Protein AF-A0A1I0PRK1-F1 (afdb_monomer_lite)

pLDDT: mean 85.14, std 12.63, range [41.91, 97.75]

Secondary structure (DSSP, 8-state):
-HHHHHHHHHHHHHHHHHHHHHHTTEEEEEEEETTEEEEEEEESSEEEEEEEETTEEEEEEEETTT--EEEEEESTTTTS-SS--TTPEEEEEEEETTEEEEEEEEEEETTEEEEEEEEEEGGGTEEEEEEEEEGGGHHHHHHHHHT-EEE--GGGS--

Organism: NCBI:txid81582

Structure (mmCIF, N/CA/C/O backbone):
data_AF-A0A1I0PRK1-F1
#
_entry.id   AF-A0A1I0PRK1-F1
#
loop_
_atom_site.group_PDB
_atom_site.id
_atom_site.type_symbol
_atom_site.label_atom_id
_atom_site.label_alt_id
_atom_site.label_comp_id
_atom_site.label_asym_id
_atom_site.label_entity_id
_atom_site.label_seq_id
_atom_site.pdbx_PDB_ins_code
_atom_site.Cartn_x
_atom_site.Cartn_y
_atom_site.Cartn_z
_atom_site.occupancy
_atom_site.B_iso_or_equiv
_atom_site.auth_seq_id
_atom_site.auth_comp_id
_atom_site.auth_asym_id
_atom_site.auth_atom_id
_atom_site.pdbx_PDB_model_num
ATOM 1 N N . MET A 1 1 ? -45.817 1.681 -2.827 1.00 58.62 1 MET A N 1
ATOM 2 C CA . MET A 1 1 ? -44.780 1.176 -3.751 1.00 58.62 1 MET A CA 1
ATOM 3 C C . MET A 1 1 ? -43.812 2.288 -4.160 1.00 58.62 1 MET A C 1
ATOM 5 O O . MET A 1 1 ? -42.625 2.162 -3.910 1.00 58.62 1 MET A O 1
ATOM 9 N N . GLU A 1 2 ? -44.310 3.424 -4.653 1.00 61.31 2 GLU A N 1
ATOM 10 C CA . GLU A 1 2 ? -43.501 4.592 -5.063 1.00 61.31 2 GLU A CA 1
ATOM 11 C C . GLU A 1 2 ? -42.658 5.222 -3.929 1.00 61.31 2 GLU A C 1
ATOM 13 O O . GLU A 1 2 ? -41.477 5.506 -4.101 1.00 61.31 2 GLU A O 1
ATOM 18 N N . LYS A 1 3 ? -43.213 5.335 -2.710 1.00 60.78 3 LYS A N 1
ATOM 19 C CA . LYS A 1 3 ? -42.473 5.827 -1.527 1.00 60.78 3 LYS A CA 1
ATOM 20 C C . LYS A 1 3 ? -41.293 4.936 -1.109 1.00 60.78 3 LYS A C 1
ATOM 22 O O . LYS A 1 3 ? -40.323 5.443 -0.558 1.00 60.78 3 LYS A O 1
ATOM 27 N N . GLU A 1 4 ? -41.376 3.629 -1.352 1.00 66.06 4 GLU A N 1
ATOM 28 C CA . GLU A 1 4 ? -40.286 2.680 -1.069 1.00 66.06 4 GLU A CA 1
ATOM 29 C C . GLU A 1 4 ? -39.187 2.765 -2.134 1.00 66.06 4 GLU A C 1
ATOM 31 O O . GLU A 1 4 ? -38.002 2.736 -1.808 1.00 66.06 4 GLU A O 1
ATOM 36 N N . LEU A 1 5 ? -39.568 2.965 -3.400 1.00 71.88 5 LEU A N 1
ATOM 37 C CA . LEU A 1 5 ? -38.626 3.192 -4.494 1.00 71.88 5 LEU A CA 1
ATOM 38 C C . LEU A 1 5 ? -37.803 4.471 -4.265 1.00 71.88 5 LEU A C 1
ATOM 40 O O . LEU A 1 5 ? -36.579 4.436 -4.365 1.00 71.88 5 LEU A O 1
ATOM 44 N N . ASN A 1 6 ? -38.449 5.561 -3.839 1.00 76.00 6 ASN A N 1
ATOM 45 C CA . ASN A 1 6 ? -37.773 6.830 -3.545 1.00 76.00 6 ASN A CA 1
ATOM 46 C C . ASN A 1 6 ? -36.781 6.725 -2.376 1.00 76.00 6 ASN A C 1
ATOM 48 O O . ASN A 1 6 ? -35.712 7.329 -2.424 1.00 76.00 6 ASN A O 1
ATOM 52 N N . LYS A 1 7 ? -37.084 5.917 -1.350 1.00 75.94 7 LYS A N 1
ATOM 53 C CA . LYS A 1 7 ? -36.149 5.652 -0.243 1.00 75.94 7 LYS A CA 1
ATOM 54 C C . LYS A 1 7 ? -34.924 4.860 -0.698 1.00 75.94 7 LYS A C 1
ATOM 56 O O . LYS A 1 7 ? -33.812 5.191 -0.301 1.00 75.94 7 LYS A O 1
ATOM 61 N N . ARG A 1 8 ? -35.112 3.840 -1.543 1.00 82.50 8 ARG A N 1
ATOM 62 C CA . ARG A 1 8 ? -34.010 3.026 -2.088 1.00 82.50 8 ARG A CA 1
ATOM 63 C C . ARG A 1 8 ? -33.099 3.839 -3.005 1.00 82.50 8 ARG A C 1
ATOM 65 O O . ARG A 1 8 ? -31.885 3.737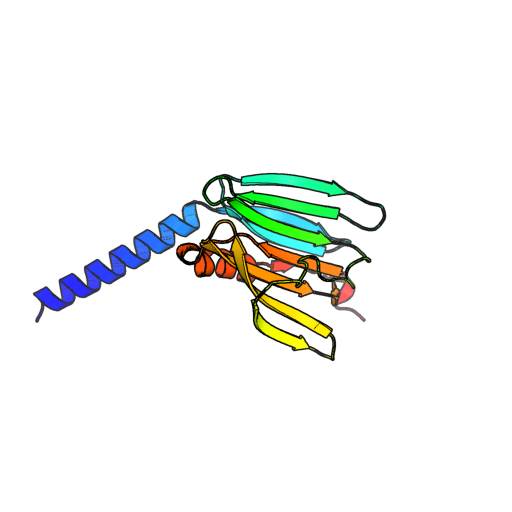 -2.887 1.00 82.50 8 ARG A O 1
ATOM 72 N N . VAL A 1 9 ? -33.671 4.684 -3.864 1.00 83.44 9 VAL A N 1
ATOM 73 C CA . VAL A 1 9 ? -32.902 5.595 -4.728 1.00 83.44 9 VAL A CA 1
ATOM 74 C C . VAL A 1 9 ? -32.124 6.612 -3.892 1.00 83.44 9 VAL A C 1
ATOM 76 O O . VAL A 1 9 ? -30.935 6.802 -4.127 1.00 83.44 9 VAL A O 1
ATOM 79 N N . LEU A 1 10 ? -32.748 7.207 -2.870 1.00 83.62 10 LEU A N 1
ATOM 80 C CA . LEU A 1 10 ? -32.064 8.132 -1.964 1.00 83.62 10 LEU A CA 1
ATOM 81 C C . LEU A 1 10 ? -30.909 7.451 -1.215 1.00 83.62 10 LEU A C 1
ATOM 83 O O . LEU A 1 10 ? -29.832 8.028 -1.104 1.00 83.62 10 LEU A O 1
ATOM 87 N N . PHE A 1 11 ? -31.101 6.212 -0.756 1.00 83.75 11 PHE A N 1
ATOM 88 C CA . PHE A 1 11 ? -30.048 5.424 -0.114 1.00 83.75 11 PHE A CA 1
ATOM 89 C C . PHE A 1 11 ? -28.869 5.154 -1.061 1.00 83.75 11 PHE A C 1
ATOM 91 O O . PHE A 1 11 ? -27.719 5.343 -0.676 1.00 83.75 11 PHE A O 1
ATOM 98 N N . ILE A 1 12 ? -29.141 4.801 -2.322 1.00 84.56 12 ILE A N 1
ATOM 99 C CA . ILE A 1 12 ? -28.101 4.622 -3.347 1.00 84.56 12 ILE A CA 1
ATOM 100 C C . ILE A 1 12 ? -27.357 5.937 -3.611 1.00 84.56 12 ILE A C 1
ATOM 102 O O . ILE A 1 12 ? -26.132 5.937 -3.672 1.00 84.56 12 ILE A O 1
ATOM 106 N N . ILE A 1 13 ? -28.062 7.068 -3.709 1.00 83.00 13 ILE A N 1
ATOM 107 C CA . ILE A 1 13 ? -27.431 8.384 -3.889 1.00 83.00 13 ILE A CA 1
ATOM 108 C C . ILE A 1 13 ? -26.530 8.721 -2.695 1.00 83.00 13 ILE A C 1
ATOM 110 O O . ILE A 1 13 ? -25.408 9.174 -2.897 1.00 83.00 13 ILE A O 1
ATOM 114 N N . ILE A 1 14 ? -26.971 8.457 -1.461 1.00 79.38 14 ILE A N 1
ATOM 115 C CA . ILE A 1 14 ? -26.158 8.675 -0.256 1.00 79.38 14 ILE A CA 1
ATOM 116 C C . ILE A 1 14 ? -24.884 7.821 -0.293 1.00 79.38 14 ILE A C 1
ATOM 118 O O . ILE A 1 14 ? -23.809 8.342 0.008 1.00 79.38 14 ILE A O 1
ATOM 122 N N . LEU A 1 15 ? -24.982 6.551 -0.700 1.00 74.88 15 LEU A N 1
ATOM 123 C CA . LEU A 1 15 ? -23.820 5.673 -0.869 1.00 74.88 15 LEU A CA 1
ATOM 124 C C . LEU A 1 15 ? -22.859 6.195 -1.946 1.00 74.88 15 LEU A C 1
ATOM 126 O O . LEU A 1 15 ? -21.652 6.219 -1.719 1.00 74.88 15 LEU A O 1
ATOM 130 N N . ILE A 1 16 ? -23.382 6.665 -3.083 1.00 73.81 16 ILE A N 1
ATOM 131 C CA . ILE A 1 16 ? -22.577 7.248 -4.168 1.00 73.81 16 ILE A CA 1
ATOM 132 C C . ILE A 1 16 ? -21.863 8.517 -3.691 1.00 73.81 16 ILE A C 1
ATOM 134 O O . ILE A 1 16 ? -20.671 8.672 -3.939 1.00 73.81 16 ILE A O 1
ATOM 138 N N . VAL A 1 17 ? -22.553 9.407 -2.972 1.00 65.38 17 VAL A N 1
ATOM 139 C CA . VAL A 1 17 ? -21.956 10.644 -2.446 1.00 65.38 17 VAL A CA 1
ATOM 140 C C . VAL A 1 17 ? -20.852 10.333 -1.435 1.00 65.38 17 VAL A C 1
ATOM 142 O O . VAL A 1 17 ? -19.776 10.918 -1.538 1.00 65.38 17 VAL A O 1
ATOM 145 N N . HIS A 1 18 ? -21.064 9.382 -0.519 1.00 63.09 18 HIS A N 1
ATOM 146 C CA . HIS A 1 18 ? -20.020 8.950 0.419 1.00 63.09 18 HIS A CA 1
ATOM 147 C C . HIS A 1 18 ? -18.812 8.367 -0.322 1.00 63.09 18 HIS A C 1
ATOM 149 O O . HIS A 1 18 ? -17.676 8.726 -0.024 1.00 63.09 18 HIS A O 1
ATOM 155 N N . PHE A 1 19 ? -19.047 7.531 -1.334 1.00 61.91 19 PHE A N 1
ATOM 156 C CA . PHE A 1 19 ? -17.980 6.948 -2.145 1.00 61.91 19 PHE A CA 1
ATOM 157 C C . PHE A 1 19 ? -17.183 8.017 -2.915 1.00 61.91 19 PHE A C 1
ATOM 159 O O . PHE A 1 19 ? -15.953 7.998 -2.912 1.00 61.91 19 PHE A O 1
ATOM 166 N N . CYS A 1 20 ? -17.860 9.007 -3.508 1.00 59.06 20 CYS A N 1
ATOM 167 C CA . CYS A 1 20 ? -17.211 10.142 -4.169 1.00 59.06 20 CYS A CA 1
ATOM 168 C C . CYS A 1 20 ? -16.424 11.028 -3.191 1.00 59.06 20 CYS A C 1
ATOM 170 O O . CYS A 1 20 ? -15.338 11.490 -3.532 1.00 59.06 20 CYS A O 1
ATOM 172 N N . GLN A 1 21 ? -16.930 11.254 -1.976 1.00 57.62 21 GLN A N 1
ATOM 173 C CA . GLN A 1 21 ? -16.213 12.019 -0.952 1.00 57.62 21 GLN A CA 1
ATOM 174 C C . GLN A 1 21 ? -14.946 11.304 -0.474 1.00 57.62 21 GLN A C 1
ATOM 176 O O . GLN A 1 21 ? -13.937 11.969 -0.252 1.00 57.62 21 GLN A O 1
ATOM 181 N N . MET A 1 22 ? -14.953 9.969 -0.392 1.00 56.66 22 MET A N 1
ATOM 182 C CA . MET A 1 22 ? -13.735 9.203 -0.104 1.00 56.66 22 MET A CA 1
ATOM 183 C C . MET A 1 22 ? -12.679 9.352 -1.209 1.00 56.66 22 MET A C 1
ATOM 185 O O . MET A 1 22 ? -11.491 9.439 -0.910 1.00 56.66 22 MET A O 1
ATOM 189 N N . GLN A 1 23 ? -13.091 9.447 -2.480 1.00 56.69 23 GLN A N 1
ATOM 190 C CA . GLN A 1 23 ? -12.169 9.732 -3.590 1.00 56.69 23 GLN A CA 1
ATOM 191 C C . GLN A 1 23 ?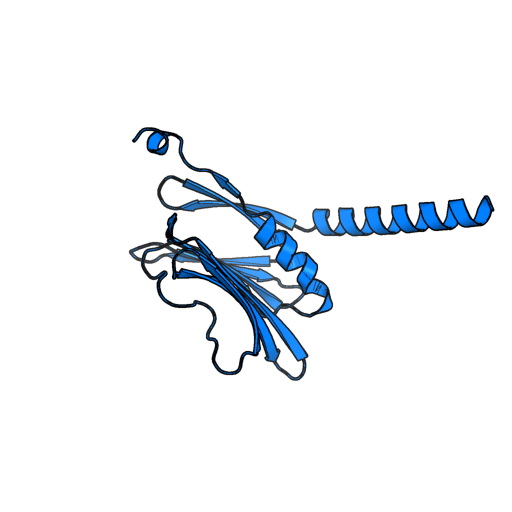 -11.650 11.178 -3.600 1.00 56.69 23 GLN A C 1
ATOM 193 O O . GLN A 1 23 ? -10.582 11.430 -4.145 1.00 56.69 23 GLN A O 1
ATOM 198 N N . ALA A 1 24 ? -12.356 12.131 -2.990 1.00 58.06 24 ALA A N 1
ATOM 199 C CA . ALA A 1 24 ? -11.923 13.529 -2.927 1.00 58.06 24 ALA A CA 1
ATOM 200 C C . ALA A 1 24 ? -10.780 13.782 -1.920 1.00 58.06 24 ALA A C 1
ATOM 202 O O . ALA A 1 24 ? -10.253 14.888 -1.883 1.00 58.06 24 ALA A O 1
ATOM 203 N N . GLN A 1 25 ? -10.395 12.784 -1.115 1.00 78.38 25 GLN A N 1
ATOM 204 C CA . GLN A 1 25 ? -9.386 12.906 -0.051 1.00 78.38 25 GLN A CA 1
ATOM 205 C C . GLN A 1 25 ? -8.089 12.140 -0.350 1.00 78.38 25 GLN A C 1
ATOM 207 O O . GLN A 1 25 ? -7.331 11.807 0.566 1.00 78.38 25 GLN A O 1
ATOM 212 N N . VAL A 1 26 ? -7.822 11.832 -1.622 1.00 89.00 26 VAL A N 1
ATOM 213 C CA . VAL A 1 26 ? -6.595 11.145 -2.044 1.00 89.00 26 VAL A CA 1
ATOM 214 C C . VAL A 1 26 ? -5.738 12.050 -2.920 1.00 89.00 26 VAL A C 1
ATOM 216 O O . VAL A 1 26 ? -6.227 12.792 -3.768 1.00 89.00 26 VAL A O 1
ATOM 219 N N . LYS A 1 27 ? -4.427 11.959 -2.730 1.00 90.94 27 LYS A N 1
ATOM 220 C CA . LYS A 1 27 ? -3.401 12.572 -3.561 1.00 90.94 27 LYS A CA 1
ATOM 221 C C . LYS A 1 27 ? -2.805 11.505 -4.469 1.00 90.94 27 LYS A C 1
ATOM 223 O O . LYS A 1 27 ? -2.408 10.443 -3.998 1.00 90.94 27 LYS A O 1
ATOM 228 N N . THR A 1 28 ? -2.709 11.802 -5.760 1.00 91.88 28 THR A N 1
ATOM 229 C CA . THR A 1 28 ? -1.998 10.959 -6.727 1.00 91.88 28 THR A CA 1
ATOM 230 C C . THR A 1 28 ? -0.556 11.429 -6.873 1.00 91.88 28 THR A C 1
ATOM 232 O O . THR A 1 28 ? -0.271 12.626 -6.902 1.00 91.88 28 THR A O 1
ATOM 235 N N . ASP A 1 29 ? 0.357 10.476 -6.982 1.00 92.06 29 ASP A N 1
ATOM 236 C CA . ASP A 1 29 ? 1.789 10.699 -7.097 1.00 92.06 29 ASP A CA 1
ATOM 237 C C . ASP A 1 29 ? 2.362 9.807 -8.198 1.00 92.06 29 ASP A C 1
ATOM 239 O O . ASP A 1 29 ? 1.807 8.759 -8.534 1.00 92.06 29 ASP A O 1
ATOM 243 N N . THR A 1 30 ? 3.457 10.254 -8.801 1.00 92.56 30 THR A N 1
ATOM 244 C CA . THR A 1 30 ? 4.153 9.533 -9.864 1.00 92.56 30 THR A CA 1
ATOM 245 C C . THR A 1 30 ? 5.611 9.387 -9.484 1.00 92.56 30 THR A C 1
ATOM 247 O O . THR A 1 30 ? 6.316 10.374 -9.286 1.00 92.56 30 THR A O 1
ATOM 250 N N . VAL A 1 31 ? 6.074 8.145 -9.409 1.00 90.56 31 VAL A N 1
ATOM 251 C CA . VAL A 1 31 ? 7.441 7.810 -9.023 1.00 90.56 31 VAL A CA 1
ATOM 252 C C . VAL A 1 31 ? 8.145 7.139 -10.187 1.00 90.56 31 VAL A C 1
ATOM 254 O O . VAL A 1 31 ? 7.579 6.279 -10.860 1.00 90.56 31 VAL A O 1
ATOM 257 N N . VAL A 1 32 ? 9.379 7.559 -10.441 1.00 88.44 32 VAL A N 1
ATOM 258 C CA . VAL A 1 32 ? 10.232 6.967 -11.472 1.00 88.44 32 VAL A CA 1
ATOM 259 C C . VAL A 1 32 ? 10.944 5.757 -10.876 1.00 88.44 32 VAL A C 1
ATOM 261 O O . VAL A 1 32 ? 11.566 5.865 -9.821 1.00 88.44 32 VAL A O 1
ATOM 264 N N . VAL A 1 33 ? 10.850 4.617 -11.556 1.00 86.75 33 VAL A N 1
ATOM 265 C CA . VAL A 1 33 ? 11.454 3.339 -11.160 1.00 86.75 33 VAL A CA 1
ATOM 266 C C . VAL A 1 33 ? 12.249 2.804 -12.346 1.00 86.75 33 VAL A C 1
ATOM 268 O O . VAL A 1 33 ? 11.698 2.356 -13.350 1.00 86.75 33 VAL A O 1
ATOM 271 N N . GLY A 1 34 ? 13.571 2.960 -12.296 1.00 84.19 34 GLY A N 1
ATOM 272 C CA . GLY A 1 34 ? 14.423 2.700 -13.456 1.00 84.19 34 GLY A CA 1
ATOM 273 C C . GLY A 1 34 ? 14.019 3.567 -14.657 1.00 84.19 34 GLY A C 1
ATOM 274 O O . GLY A 1 34 ? 14.199 4.784 -14.637 1.00 84.19 34 GLY A O 1
ATOM 275 N N . ARG A 1 35 ? 13.483 2.941 -15.712 1.00 82.38 35 ARG A N 1
ATOM 276 C CA . ARG A 1 35 ? 12.994 3.620 -16.933 1.00 82.38 35 ARG A CA 1
ATOM 277 C C . ARG A 1 35 ? 11.475 3.772 -16.991 1.00 82.38 35 ARG A C 1
ATOM 279 O O . ARG A 1 35 ? 10.974 4.459 -17.888 1.00 82.38 35 ARG A O 1
ATOM 286 N N . ASP A 1 36 ? 10.779 3.156 -16.046 1.00 86.12 36 ASP A N 1
ATOM 287 C CA . ASP A 1 36 ? 9.329 3.104 -15.967 1.00 86.12 36 ASP A CA 1
ATOM 288 C C . ASP A 1 36 ? 8.810 4.100 -14.929 1.00 86.12 36 ASP A C 1
ATOM 290 O O . ASP A 1 36 ? 9.564 4.774 -14.213 1.00 86.12 36 ASP A O 1
ATOM 294 N N . ARG A 1 37 ? 7.485 4.226 -14.864 1.00 90.00 37 ARG A N 1
ATOM 295 C CA . ARG A 1 37 ? 6.812 5.068 -13.875 1.00 90.00 37 ARG A CA 1
ATOM 296 C C . ARG A 1 37 ? 5.721 4.289 -13.166 1.00 90.00 37 ARG A C 1
ATOM 298 O O . ARG A 1 37 ? 4.960 3.561 -13.797 1.00 90.00 37 ARG A O 1
ATOM 305 N N . VAL A 1 38 ? 5.607 4.515 -11.867 1.00 90.88 38 VAL A N 1
ATOM 306 C CA . VAL A 1 38 ? 4.492 4.051 -11.045 1.00 90.88 38 VAL A CA 1
ATOM 307 C C . VAL A 1 38 ? 3.620 5.241 -10.712 1.00 90.88 38 VAL A C 1
ATOM 309 O O . VAL A 1 38 ? 4.106 6.226 -10.160 1.00 90.88 38 VAL A O 1
ATOM 312 N N . VAL A 1 39 ? 2.334 5.142 -11.030 1.00 92.69 39 VAL A N 1
ATOM 313 C CA . VAL A 1 39 ? 1.317 6.098 -10.595 1.00 92.69 39 VAL A CA 1
ATOM 314 C C . VAL A 1 39 ? 0.472 5.429 -9.529 1.00 92.69 39 VAL A C 1
ATOM 316 O O . VAL A 1 39 ? -0.070 4.348 -9.756 1.00 92.69 39 VAL A O 1
ATOM 319 N N . PHE A 1 40 ? 0.351 6.067 -8.375 1.00 91.69 40 PHE A N 1
ATOM 320 C CA . PHE A 1 40 ? -0.423 5.538 -7.260 1.00 91.69 40 PHE A CA 1
ATOM 321 C C . PHE A 1 40 ? -1.034 6.674 -6.446 1.00 91.69 40 PHE A C 1
ATOM 323 O O . PHE A 1 40 ? -0.616 7.828 -6.565 1.00 91.69 40 PHE A O 1
ATOM 330 N N . SER A 1 41 ? -2.044 6.348 -5.645 1.00 92.75 41 SER A N 1
ATOM 331 C CA . SER A 1 41 ? -2.749 7.324 -4.817 1.00 92.75 41 SER A CA 1
ATOM 332 C C . SER A 1 41 ? -2.650 6.958 -3.342 1.00 92.75 41 SER A C 1
ATOM 334 O O . SER A 1 41 ? -2.554 5.784 -2.992 1.00 92.75 41 SER A O 1
ATOM 336 N N . TYR A 1 42 ? -2.669 7.968 -2.481 1.00 93.38 42 TYR A N 1
ATOM 337 C CA . TYR A 1 42 ? -2.635 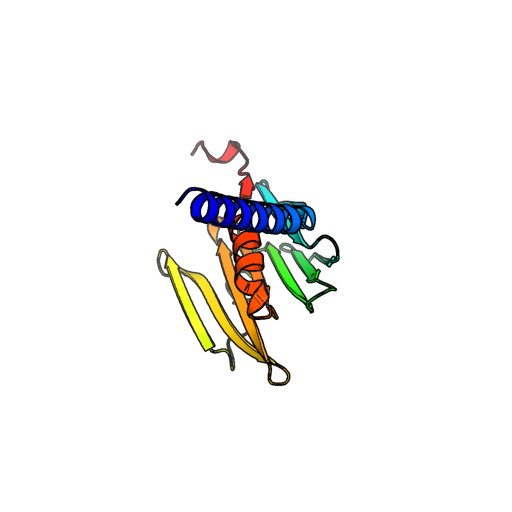7.826 -1.025 1.00 93.38 42 TYR A CA 1
ATOM 338 C C . TYR A 1 42 ? -3.426 8.954 -0.350 1.00 93.38 42 TYR A C 1
ATOM 340 O O . TYR A 1 42 ? -3.706 9.958 -1.004 1.00 93.38 42 TYR A O 1
ATOM 348 N N . PRO A 1 43 ? -3.799 8.842 0.936 1.00 92.50 43 PRO A N 1
ATOM 349 C CA . PRO A 1 43 ? -4.575 9.875 1.623 1.00 92.50 43 PRO A CA 1
ATOM 350 C C . PRO A 1 43 ? -3.884 11.242 1.613 1.00 92.50 43 PRO A C 1
ATOM 352 O O . PRO A 1 43 ? -2.679 11.339 1.844 1.00 92.50 43 PRO A O 1
ATOM 355 N N . GLU A 1 44 ? -4.639 12.313 1.387 1.00 90.56 44 GLU A N 1
ATOM 356 C CA . GLU A 1 44 ? -4.100 13.673 1.253 1.00 90.56 44 GLU A CA 1
ATOM 357 C C . GLU A 1 44 ? -3.357 14.136 2.517 1.00 90.56 44 GLU A C 1
ATOM 359 O O . GLU A 1 44 ? -2.271 14.717 2.437 1.00 90.56 44 GLU A O 1
ATOM 364 N N . LYS A 1 45 ? -3.896 13.813 3.699 1.00 91.12 45 LYS A N 1
ATOM 365 C CA . LYS A 1 45 ? -3.279 14.119 4.997 1.00 91.12 45 LYS A CA 1
ATOM 366 C C . LYS A 1 45 ? -2.259 13.057 5.404 1.00 91.12 45 LYS A C 1
ATOM 368 O O . LYS A 1 45 ? -2.440 12.332 6.385 1.00 91.12 45 LYS A O 1
ATOM 373 N N . SER A 1 46 ? -1.166 13.002 4.653 1.00 93.69 46 SER A N 1
ATOM 374 C CA . SER A 1 46 ? -0.070 12.067 4.901 1.00 93.69 46 SER A CA 1
ATOM 375 C C . SER A 1 46 ? 1.288 12.754 4.920 1.00 93.69 46 SER A C 1
ATOM 377 O O . SER A 1 46 ? 1.527 13.732 4.209 1.00 93.69 46 SER A O 1
ATOM 379 N N . LYS A 1 47 ? 2.213 12.206 5.710 1.00 95.12 47 LYS A N 1
ATOM 380 C CA . LYS A 1 47 ? 3.627 12.582 5.687 1.00 95.12 47 LYS A CA 1
ATOM 381 C C . LYS A 1 47 ? 4.389 11.604 4.802 1.00 95.12 47 LYS A C 1
ATOM 383 O O . LYS A 1 47 ? 4.342 10.403 5.038 1.00 95.12 47 LYS A O 1
ATOM 388 N N . VAL A 1 48 ? 5.112 12.130 3.818 1.00 96.06 48 VAL A N 1
ATOM 389 C CA . VAL A 1 48 ? 5.931 11.331 2.899 1.00 96.06 48 VAL A CA 1
ATOM 390 C C . VAL A 1 48 ? 7.392 11.385 3.338 1.00 96.06 48 VAL A C 1
ATOM 392 O O . VAL A 1 48 ? 7.932 12.470 3.554 1.00 96.06 48 VAL A O 1
ATOM 395 N N . CYS A 1 49 ? 8.030 10.225 3.447 1.00 96.31 49 CYS A N 1
ATOM 396 C CA . CYS A 1 49 ? 9.461 10.062 3.666 1.00 96.31 49 CYS A CA 1
ATOM 397 C C . CYS A 1 49 ? 10.050 9.278 2.492 1.00 96.31 49 CYS A C 1
ATOM 399 O O . CYS A 1 49 ? 9.475 8.277 2.073 1.00 96.31 49 CYS A O 1
ATOM 401 N N . VAL A 1 50 ? 11.180 9.735 1.952 1.00 96.06 50 VAL A N 1
ATOM 402 C CA . VAL A 1 50 ? 11.905 9.010 0.903 1.00 96.06 50 VAL A CA 1
ATOM 403 C C . VAL A 1 50 ? 13.331 8.773 1.370 1.00 96.06 50 VAL A C 1
ATOM 405 O O . VAL A 1 50 ? 14.047 9.722 1.687 1.00 96.06 50 VAL A O 1
ATOM 408 N N . THR A 1 51 ? 13.743 7.513 1.378 1.00 94.19 51 THR A N 1
ATOM 409 C CA . THR A 1 51 ? 15.093 7.086 1.738 1.00 94.19 51 THR A CA 1
ATOM 410 C C . THR A 1 51 ? 15.721 6.399 0.537 1.00 94.19 51 THR A C 1
ATOM 412 O O . THR A 1 51 ? 15.280 5.330 0.128 1.00 94.19 51 THR A O 1
ATOM 415 N N . ASN A 1 52 ? 16.743 7.027 -0.040 1.00 93.06 52 ASN A N 1
ATOM 416 C CA . ASN A 1 52 ? 17.490 6.474 -1.168 1.00 93.06 52 ASN A CA 1
ATOM 417 C C . ASN A 1 52 ? 18.666 5.631 -0.668 1.00 93.06 52 ASN A C 1
ATOM 419 O O . ASN A 1 52 ? 19.272 5.956 0.354 1.00 93.06 52 ASN A O 1
ATOM 423 N N . TYR A 1 53 ? 19.003 4.592 -1.420 1.00 89.06 53 TYR A N 1
ATOM 424 C CA . TYR A 1 53 ? 20.176 3.749 -1.216 1.00 89.06 53 TYR A CA 1
ATOM 425 C C . TYR A 1 53 ? 20.769 3.339 -2.576 1.00 89.06 53 TYR A C 1
ATOM 427 O O . TYR A 1 53 ? 20.283 3.771 -3.620 1.00 89.06 53 TYR A O 1
ATOM 435 N N . GLU A 1 54 ? 21.846 2.551 -2.576 1.00 86.56 54 GLU A N 1
ATOM 436 C CA . GLU A 1 54 ? 22.649 2.266 -3.779 1.00 86.56 54 GLU A CA 1
ATOM 437 C C . GLU A 1 54 ? 21.839 1.693 -4.953 1.00 86.56 54 GLU A C 1
ATOM 439 O O . GLU A 1 54 ? 22.053 2.086 -6.098 1.00 86.56 54 GLU A O 1
ATOM 444 N N . GLU A 1 55 ? 20.886 0.801 -4.675 1.00 86.12 55 GLU A N 1
ATOM 445 C CA . GLU A 1 55 ? 20.145 0.064 -5.708 1.00 86.12 55 GLU A CA 1
ATOM 446 C C . GLU A 1 55 ? 18.699 0.553 -5.880 1.00 86.12 55 GLU A C 1
ATOM 448 O O . GLU A 1 55 ? 17.965 0.008 -6.707 1.00 86.12 55 GLU A O 1
ATOM 453 N N . GLY A 1 56 ? 18.272 1.573 -5.127 1.00 90.56 56 GLY A N 1
ATOM 454 C CA . GLY A 1 56 ? 16.908 2.080 -5.215 1.00 90.56 56 GLY A CA 1
ATOM 455 C C . GLY A 1 56 ? 16.470 2.973 -4.056 1.00 90.56 56 GLY A C 1
ATOM 456 O O . GLY A 1 56 ? 17.246 3.779 -3.543 1.00 90.56 56 GLY A O 1
ATOM 457 N N . PHE A 1 57 ? 15.193 2.900 -3.679 1.00 92.38 57 PHE A N 1
ATOM 458 C CA . PHE A 1 57 ? 14.624 3.754 -2.636 1.00 92.38 57 PHE A CA 1
ATOM 459 C C . PHE A 1 57 ? 13.436 3.110 -1.914 1.00 92.38 57 PHE A C 1
ATOM 461 O O . PHE A 1 57 ? 12.714 2.277 -2.463 1.00 92.38 57 PHE A O 1
ATOM 468 N N . PHE A 1 58 ? 13.194 3.590 -0.698 1.00 93.00 58 PHE A N 1
ATOM 469 C CA . PHE A 1 58 ? 11.952 3.423 0.046 1.00 93.00 58 PHE A CA 1
ATOM 470 C C . PHE A 1 58 ? 11.180 4.736 0.026 1.00 93.00 58 PHE A C 1
ATOM 472 O O . PHE A 1 58 ? 11.751 5.799 0.276 1.00 93.00 58 PHE A O 1
ATOM 479 N N . LYS A 1 59 ? 9.888 4.674 -0.278 1.00 95.25 59 LYS A N 1
ATOM 480 C CA . LYS A 1 59 ? 8.956 5.791 -0.172 1.00 95.25 59 LYS A CA 1
ATOM 481 C C . LYS A 1 59 ? 7.818 5.389 0.750 1.00 95.25 59 LYS A C 1
ATOM 483 O O . LYS A 1 59 ? 6.909 4.673 0.341 1.00 95.25 59 LYS A O 1
ATOM 488 N N . ASP A 1 60 ? 7.878 5.905 1.965 1.00 95.62 60 ASP A N 1
ATOM 489 C CA . ASP A 1 60 ? 6.946 5.611 3.042 1.00 95.62 60 ASP A CA 1
ATOM 490 C C . ASP A 1 60 ? 5.993 6.788 3.251 1.00 95.62 60 ASP A C 1
ATOM 492 O O . ASP A 1 60 ? 6.393 7.955 3.288 1.00 95.62 60 ASP A O 1
ATOM 496 N N . ILE A 1 61 ? 4.710 6.485 3.377 1.00 96.62 61 ILE A N 1
ATOM 497 C CA . ILE A 1 61 ? 3.619 7.446 3.486 1.00 96.62 61 ILE A CA 1
ATOM 498 C C . ILE A 1 61 ? 2.852 7.127 4.761 1.00 96.62 61 ILE A C 1
ATOM 500 O O . ILE A 1 61 ? 2.084 6.167 4.831 1.00 96.62 61 ILE A O 1
ATOM 504 N N . SER A 1 62 ? 3.085 7.938 5.787 1.00 96.19 62 SER A N 1
ATOM 505 C CA . SER A 1 62 ? 2.408 7.824 7.075 1.00 96.19 62 SER A CA 1
ATOM 506 C C . SER A 1 62 ? 1.116 8.634 7.054 1.00 96.19 62 SER A C 1
ATOM 508 O O . SER A 1 62 ? 1.151 9.867 6.982 1.00 96.19 62 SER A O 1
ATOM 510 N N . CYS A 1 63 ? -0.018 7.948 7.129 1.00 93.81 63 CYS A N 1
ATOM 511 C CA . CYS A 1 63 ? -1.349 8.541 7.126 1.00 93.81 63 CYS A CA 1
ATOM 512 C C . CYS A 1 63 ? -1.659 9.073 8.529 1.00 93.81 63 CYS A C 1
ATOM 514 O O . CYS A 1 63 ? -1.702 8.321 9.502 1.00 93.81 63 CYS A O 1
ATOM 516 N N . ILE A 1 64 ? -1.830 10.391 8.660 1.00 89.06 64 ILE A N 1
ATOM 517 C CA . ILE A 1 64 ? -1.896 11.051 9.975 1.00 89.06 64 ILE A CA 1
ATOM 518 C C . ILE A 1 64 ? -3.201 10.705 10.705 1.00 89.06 64 ILE A C 1
ATOM 520 O O . ILE A 1 64 ? -3.219 10.616 11.929 1.00 89.06 64 ILE A O 1
ATOM 524 N N . GLU A 1 65 ? -4.290 10.499 9.964 1.00 86.38 65 GLU A N 1
ATOM 525 C CA . GLU A 1 65 ? -5.627 10.322 10.542 1.00 86.38 65 GLU A CA 1
ATOM 526 C C . GLU A 1 65 ? -5.866 8.943 11.167 1.00 86.38 65 GLU A C 1
ATOM 528 O O . GLU A 1 65 ? -6.665 8.827 12.089 1.00 86.38 65 GLU A O 1
ATOM 533 N N . ASP A 1 66 ? -5.217 7.894 10.665 1.00 87.19 66 ASP A N 1
ATOM 534 C CA . ASP A 1 66 ? -5.442 6.508 11.104 1.00 87.19 66 ASP A CA 1
ATOM 535 C C . ASP A 1 66 ? -4.157 5.737 11.389 1.00 87.19 66 ASP A C 1
ATOM 537 O O . ASP A 1 66 ? -4.210 4.548 11.703 1.00 87.19 66 ASP A O 1
ATOM 541 N N . THR A 1 67 ? -3.005 6.406 11.327 1.00 88.75 67 THR A N 1
ATOM 542 C CA . THR A 1 67 ? -1.676 5.833 11.568 1.00 88.75 67 THR A CA 1
ATOM 543 C C . THR A 1 67 ? -1.285 4.717 10.597 1.00 88.75 67 THR A C 1
ATOM 545 O O . THR A 1 67 ? -0.279 4.038 10.828 1.00 88.75 67 THR A O 1
ATOM 548 N N . ALA A 1 68 ? -2.037 4.520 9.509 1.00 95.38 68 ALA A N 1
ATOM 549 C CA . ALA A 1 68 ? -1.671 3.562 8.483 1.00 95.38 68 ALA A CA 1
ATOM 550 C C . ALA A 1 68 ? -0.365 3.985 7.808 1.00 95.38 68 ALA A C 1
ATOM 552 O O . ALA A 1 68 ? -0.077 5.171 7.619 1.00 95.38 68 ALA A O 1
ATOM 553 N N . LEU A 1 69 ? 0.423 2.995 7.418 1.00 96.06 69 LEU A N 1
ATOM 554 C CA . LEU A 1 69 ? 1.645 3.196 6.661 1.00 96.06 69 LEU A CA 1
ATOM 555 C C . LEU A 1 69 ? 1.461 2.554 5.297 1.00 96.06 69 LEU A C 1
ATOM 557 O O . LEU A 1 69 ? 1.191 1.359 5.237 1.00 96.06 69 LEU A O 1
ATOM 561 N N . ILE A 1 70 ? 1.618 3.335 4.233 1.00 96.12 70 ILE A N 1
ATOM 562 C CA . ILE A 1 70 ? 1.729 2.837 2.860 1.00 96.12 70 ILE A CA 1
ATOM 563 C C . ILE A 1 70 ? 3.194 2.947 2.459 1.00 96.12 70 ILE A C 1
ATOM 565 O O . ILE A 1 70 ? 3.811 3.981 2.704 1.00 96.12 70 ILE A O 1
ATOM 569 N N . GLY A 1 71 ? 3.741 1.925 1.817 1.00 93.94 71 GLY A N 1
ATOM 570 C CA . GLY A 1 71 ? 5.094 1.979 1.289 1.00 93.94 71 GLY A CA 1
ATOM 571 C C . GLY A 1 71 ? 5.174 1.549 -0.164 1.00 93.94 71 GLY A C 1
ATOM 572 O O . GLY A 1 71 ? 4.448 0.666 -0.621 1.00 93.94 71 GLY A O 1
ATOM 573 N N . LEU A 1 72 ? 6.086 2.196 -0.878 1.00 93.69 72 LEU A N 1
ATOM 574 C CA . LEU A 1 72 ? 6.572 1.809 -2.193 1.00 93.69 72 LEU A CA 1
ATOM 575 C C . LEU A 1 72 ? 8.083 1.641 -2.075 1.00 93.69 72 LEU A C 1
ATOM 577 O O . LEU A 1 72 ? 8.798 2.595 -1.771 1.00 93.69 72 LEU A O 1
ATOM 581 N N . HIS A 1 73 ? 8.566 0.447 -2.361 1.00 92.19 73 HIS A N 1
ATOM 582 C CA . HIS A 1 73 ? 9.983 0.151 -2.436 1.00 92.19 73 HIS A CA 1
ATOM 583 C C . HIS A 1 73 ? 10.354 -0.233 -3.864 1.00 92.19 73 HIS A C 1
ATOM 585 O O . HIS A 1 73 ? 9.616 -0.956 -4.533 1.00 92.19 73 HIS A O 1
ATOM 591 N N . TYR A 1 74 ? 11.507 0.249 -4.313 1.00 91.12 74 TYR A N 1
ATOM 592 C CA . TYR A 1 74 ? 12.133 -0.130 -5.571 1.00 91.12 74 TYR A CA 1
ATOM 593 C C . TYR A 1 74 ? 13.607 -0.447 -5.317 1.00 91.12 74 TYR A C 1
ATOM 595 O O . TYR A 1 74 ? 14.271 0.337 -4.645 1.00 91.12 74 TYR A O 1
ATOM 603 N N . GLY A 1 75 ? 14.109 -1.555 -5.868 1.00 87.50 75 GLY A N 1
ATOM 604 C CA . GLY A 1 75 ? 15.533 -1.920 -5.878 1.00 87.50 75 GLY A CA 1
ATOM 605 C C . GLY A 1 75 ? 15.768 -3.435 -5.871 1.00 87.50 75 GLY A C 1
ATOM 606 O O . GLY A 1 75 ? 14.815 -4.206 -5.934 1.00 87.50 75 GLY A O 1
ATOM 607 N N . ALA A 1 76 ? 17.021 -3.900 -5.839 1.00 71.88 76 ALA A N 1
ATOM 608 C CA . ALA A 1 76 ? 17.327 -5.330 -6.013 1.00 71.88 76 ALA A CA 1
ATOM 609 C C . ALA A 1 76 ? 17.200 -6.174 -4.724 1.00 71.88 76 ALA A C 1
ATOM 611 O O . ALA A 1 76 ? 17.083 -7.397 -4.804 1.00 71.88 76 ALA A O 1
ATOM 612 N N . MET A 1 77 ? 17.088 -5.547 -3.545 1.00 65.88 77 MET A N 1
ATOM 613 C CA . MET A 1 77 ? 16.861 -6.210 -2.242 1.00 65.88 77 MET A CA 1
ATOM 614 C C . MET A 1 77 ? 15.464 -6.857 -2.059 1.00 65.88 77 MET A C 1
ATOM 616 O O . MET A 1 77 ? 15.089 -7.273 -0.967 1.00 65.88 77 MET A O 1
ATOM 620 N N . MET A 1 78 ? 14.696 -6.996 -3.137 1.00 60.66 78 MET A N 1
ATOM 621 C CA . MET A 1 78 ? 13.291 -7.424 -3.188 1.00 60.66 78 MET A CA 1
ATOM 622 C C . MET A 1 78 ? 13.000 -8.883 -2.804 1.00 60.66 78 MET A C 1
ATOM 624 O O . MET A 1 78 ? 11.839 -9.284 -2.781 1.00 60.66 78 MET A O 1
ATOM 628 N N . ASN A 1 79 ? 14.019 -9.688 -2.500 1.00 61.41 79 ASN A N 1
ATOM 629 C CA . ASN A 1 79 ? 13.835 -11.102 -2.157 1.00 61.41 79 ASN A CA 1
ATOM 630 C C . ASN A 1 79 ? 13.416 -11.337 -0.694 1.00 61.41 79 ASN A C 1
ATOM 632 O O . ASN A 1 79 ? 13.240 -12.487 -0.293 1.00 61.41 79 ASN A O 1
ATOM 636 N N . ILE A 1 80 ? 13.270 -10.280 0.111 1.00 70.00 80 ILE A N 1
ATOM 637 C CA . ILE A 1 80 ? 12.907 -10.378 1.528 1.00 70.00 80 ILE A CA 1
ATOM 638 C C . ILE A 1 80 ? 11.559 -9.676 1.747 1.00 70.00 80 ILE A C 1
ATOM 640 O O . ILE A 1 80 ? 11.408 -8.537 1.305 1.00 70.00 80 ILE A O 1
ATOM 644 N N . PRO A 1 81 ? 10.587 -10.316 2.429 1.00 75.00 81 PRO A N 1
ATOM 645 C CA . PRO A 1 81 ? 9.343 -9.659 2.812 1.00 75.00 81 PRO A CA 1
ATOM 646 C C . PRO A 1 81 ? 9.622 -8.389 3.620 1.00 75.00 81 PRO A C 1
ATOM 648 O O . PRO A 1 81 ? 10.366 -8.438 4.601 1.00 75.00 81 PRO A O 1
ATOM 651 N N . LEU A 1 82 ? 9.016 -7.266 3.233 1.00 82.56 82 LEU A N 1
ATOM 652 C CA . LEU A 1 82 ? 9.170 -6.005 3.969 1.00 82.56 82 LEU A CA 1
ATOM 653 C C . LEU A 1 82 ? 8.399 -6.029 5.287 1.00 82.56 82 LEU A C 1
ATOM 655 O O . LEU A 1 82 ? 8.796 -5.403 6.272 1.00 82.56 82 LEU A O 1
ATOM 659 N N . ILE A 1 83 ? 7.292 -6.767 5.318 1.00 82.88 83 ILE A N 1
ATOM 660 C CA . ILE A 1 83 ? 6.494 -6.943 6.516 1.00 82.88 83 ILE A CA 1
ATOM 661 C C . ILE A 1 83 ? 6.940 -8.227 7.217 1.00 82.88 83 ILE A C 1
ATOM 663 O O . ILE A 1 83 ? 6.667 -9.335 6.752 1.00 82.88 83 ILE A O 1
ATOM 667 N N . ASP A 1 84 ? 7.564 -8.074 8.390 1.00 84.81 84 ASP A N 1
ATOM 668 C CA . ASP A 1 84 ? 7.888 -9.212 9.258 1.00 84.81 84 ASP A CA 1
ATOM 669 C C . ASP A 1 84 ? 6.620 -10.015 9.570 1.00 84.81 84 ASP A C 1
ATOM 671 O O . ASP A 1 84 ? 5.622 -9.465 10.034 1.00 84.81 84 ASP A O 1
ATOM 675 N N . ARG A 1 85 ? 6.633 -11.317 9.302 1.00 85.00 85 ARG A N 1
ATOM 676 C CA . ARG A 1 85 ? 5.462 -12.185 9.471 1.00 85.00 85 ARG A CA 1
ATOM 677 C C . ARG A 1 85 ? 5.354 -12.764 10.871 1.00 85.00 85 ARG A C 1
ATOM 679 O O . ARG A 1 85 ? 4.329 -13.364 11.196 1.00 85.00 85 ARG A O 1
ATOM 686 N N . GLN A 1 86 ? 6.382 -12.609 11.700 1.00 87.44 86 GLN A N 1
ATOM 687 C CA . GLN A 1 86 ? 6.375 -13.160 13.043 1.00 87.44 86 GLN A CA 1
ATOM 688 C C . GLN A 1 86 ? 5.213 -12.571 13.862 1.00 87.44 86 GLN A C 1
ATOM 690 O O . GLN A 1 86 ? 5.021 -11.360 13.942 1.00 87.44 86 GLN A O 1
ATOM 695 N N . GLY A 1 87 ? 4.387 -13.447 14.443 1.00 85.88 87 GLY A N 1
ATOM 696 C CA . GLY A 1 87 ? 3.219 -13.040 15.235 1.00 85.88 87 GLY A CA 1
ATOM 697 C C . GLY A 1 87 ? 2.039 -12.479 14.426 1.00 85.88 87 GLY A C 1
ATOM 698 O O . GLY A 1 87 ? 1.100 -11.952 15.025 1.00 85.88 87 GLY A O 1
ATOM 699 N N . LYS A 1 88 ? 2.054 -12.591 13.089 1.00 93.94 88 LYS A N 1
ATOM 700 C CA . LYS A 1 88 ? 0.959 -12.151 12.212 1.00 93.94 88 LYS A CA 1
ATOM 701 C C . LYS A 1 88 ? 0.118 -13.331 11.725 1.00 93.94 88 LYS A C 1
ATOM 703 O O . LYS A 1 88 ? 0.632 -14.407 11.442 1.00 93.94 88 LYS A O 1
ATOM 708 N N . ASN A 1 89 ? -1.189 -13.114 11.606 1.00 96.31 89 ASN A N 1
ATOM 709 C CA . ASN A 1 89 ? -2.137 -14.081 11.061 1.00 96.31 89 ASN A CA 1
ATOM 710 C C . ASN A 1 89 ? -2.295 -13.834 9.561 1.00 96.31 89 ASN A C 1
ATOM 712 O O . ASN A 1 89 ? -2.710 -12.748 9.153 1.00 96.31 89 ASN A O 1
ATOM 716 N N . ILE A 1 90 ? -1.974 -14.834 8.745 1.00 96.44 90 ILE A N 1
ATOM 717 C CA . ILE A 1 90 ? -2.082 -14.744 7.288 1.00 96.44 90 ILE A CA 1
ATOM 718 C C . ILE A 1 90 ? -3.508 -15.096 6.860 1.00 96.44 90 ILE A C 1
ATOM 720 O O . ILE A 1 90 ? -4.025 -16.151 7.220 1.00 96.44 90 ILE A O 1
ATOM 724 N N . ILE A 1 91 ? -4.142 -14.199 6.104 1.00 96.06 91 ILE A N 1
ATOM 725 C CA . ILE A 1 91 ? -5.485 -14.398 5.538 1.00 96.06 91 ILE A CA 1
ATOM 726 C C . ILE A 1 91 ? -5.380 -15.054 4.163 1.00 96.06 91 ILE A C 1
ATOM 728 O O . ILE A 1 91 ? -6.133 -15.974 3.852 1.00 96.06 91 ILE A O 1
ATOM 732 N N . SER A 1 92 ? -4.472 -14.561 3.321 1.00 95.38 92 SER A N 1
ATOM 733 C CA . SER A 1 92 ? -4.320 -15.055 1.955 1.00 95.38 92 SER A CA 1
ATOM 734 C C . SER A 1 92 ? -2.916 -14.823 1.430 1.00 95.38 92 SER A C 1
ATOM 736 O O . SER A 1 92 ? -2.335 -13.762 1.664 1.00 95.38 92 SER A O 1
ATOM 738 N N . GLU A 1 93 ? -2.440 -15.761 0.623 1.00 94.44 93 GLU A N 1
ATOM 739 C CA . GLU A 1 93 ? -1.225 -15.634 -0.172 1.00 94.44 93 GLU A CA 1
ATOM 740 C C . GLU A 1 93 ? -1.554 -15.906 -1.640 1.00 94.44 93 GLU A C 1
ATOM 742 O O . GLU A 1 93 ? -2.367 -16.774 -1.958 1.00 94.44 93 GLU A O 1
ATOM 747 N N . TYR A 1 94 ? -0.921 -15.159 -2.539 1.00 91.25 94 TYR A N 1
ATOM 748 C CA . TYR A 1 94 ? -0.995 -15.390 -3.975 1.00 91.25 94 TYR A CA 1
ATOM 749 C C . TYR A 1 94 ? 0.406 -15.659 -4.509 1.00 91.25 94 TYR A C 1
ATOM 751 O O . TYR A 1 94 ? 1.306 -14.830 -4.367 1.00 91.25 94 TYR A O 1
ATOM 759 N N . ILE A 1 95 ? 0.580 -16.828 -5.119 1.00 89.50 95 ILE A N 1
ATOM 760 C CA . ILE A 1 95 ? 1.854 -17.307 -5.652 1.00 89.50 95 ILE A CA 1
ATOM 761 C C . ILE A 1 95 ? 1.728 -17.398 -7.172 1.00 89.50 95 ILE A C 1
ATOM 763 O O . ILE A 1 95 ? 0.772 -17.975 -7.688 1.00 89.50 95 ILE A O 1
ATOM 767 N N . LEU A 1 96 ? 2.708 -16.854 -7.890 1.00 84.69 96 LEU A N 1
ATOM 768 C CA . LEU A 1 96 ? 2.800 -16.940 -9.345 1.00 84.69 96 LEU A CA 1
ATOM 769 C C . LEU A 1 96 ? 4.1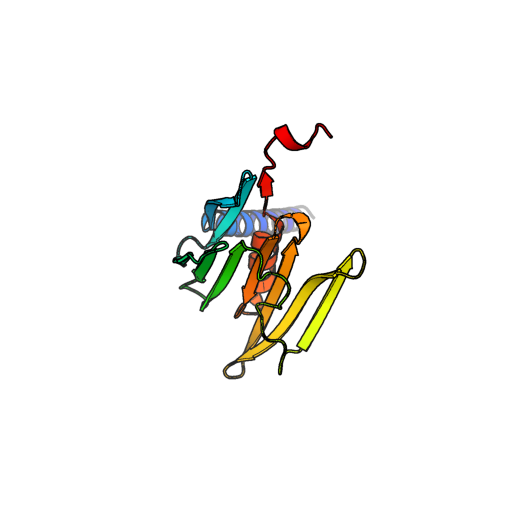96 -17.421 -9.724 1.00 84.69 96 LEU A C 1
ATOM 771 O O . LEU A 1 96 ? 5.178 -16.781 -9.360 1.00 84.69 96 LEU A O 1
ATOM 775 N N . ALA A 1 97 ? 4.269 -18.516 -10.485 1.00 83.75 97 ALA A N 1
ATOM 776 C CA . ALA A 1 97 ? 5.527 -19.114 -10.942 1.00 83.75 97 ALA A CA 1
ATOM 777 C C . ALA A 1 97 ? 6.521 -19.420 -9.799 1.00 83.75 97 ALA A C 1
ATOM 779 O O . ALA A 1 97 ? 7.717 -19.203 -9.944 1.00 83.75 97 ALA A O 1
ATOM 780 N N . ASN A 1 98 ? 6.012 -19.942 -8.675 1.00 82.31 98 ASN A N 1
ATOM 781 C CA . ASN A 1 98 ? 6.744 -20.225 -7.427 1.00 82.31 98 ASN A CA 1
ATOM 782 C C . ASN A 1 98 ? 7.226 -18.997 -6.639 1.00 82.31 98 ASN A C 1
ATOM 784 O O . ASN A 1 98 ? 7.802 -19.165 -5.567 1.00 82.31 98 ASN A O 1
ATOM 788 N N . ASP A 1 99 ? 6.918 -17.785 -7.097 1.00 82.88 99 ASP A N 1
ATOM 789 C CA . ASP A 1 99 ? 7.201 -16.562 -6.356 1.00 82.88 99 ASP A CA 1
ATOM 790 C C . ASP A 1 99 ? 5.964 -16.091 -5.596 1.00 82.88 99 ASP A C 1
ATOM 792 O O . ASP A 1 99 ? 4.870 -15.979 -6.161 1.00 82.88 99 ASP A O 1
ATOM 796 N N . LEU A 1 100 ? 6.137 -15.738 -4.325 1.00 85.06 100 LEU A N 1
ATOM 797 C CA . LEU A 1 100 ? 5.082 -15.122 -3.534 1.00 85.06 100 LEU A CA 1
ATOM 798 C C . LEU A 1 100 ? 4.860 -13.673 -3.982 1.00 85.06 100 LEU A C 1
ATOM 800 O O . LEU A 1 100 ? 5.701 -12.801 -3.777 1.00 85.06 100 LEU A O 1
ATOM 804 N N . ARG A 1 101 ? 3.707 -13.421 -4.602 1.00 88.38 101 ARG A N 1
ATOM 805 C CA . ARG A 1 101 ? 3.350 -12.136 -5.216 1.00 88.38 101 ARG A CA 1
ATOM 806 C C . ARG A 1 101 ? 2.520 -11.248 -4.329 1.00 88.38 101 ARG A C 1
ATOM 808 O O . ARG A 1 101 ? 2.588 -10.040 -4.489 1.00 88.38 101 ARG A O 1
ATOM 815 N N . GLN A 1 102 ? 1.725 -11.817 -3.441 1.00 92.69 102 GLN A N 1
ATOM 816 C CA . GLN A 1 102 ? 0.924 -11.021 -2.532 1.00 92.69 102 GLN A CA 1
ATOM 817 C C . GLN A 1 102 ? 0.668 -11.784 -1.249 1.00 92.69 102 GLN A C 1
ATOM 819 O O . GLN A 1 102 ? 0.459 -12.995 -1.266 1.00 92.69 102 GLN A O 1
ATOM 824 N N . THR A 1 103 ? 0.684 -11.062 -0.140 1.00 94.88 103 THR A N 1
ATOM 825 C CA . THR A 1 103 ? 0.316 -11.562 1.180 1.00 94.88 103 THR A CA 1
ATOM 826 C C . THR A 1 103 ? -0.651 -10.574 1.810 1.00 94.88 103 THR A C 1
ATOM 828 O O . THR A 1 103 ? -0.390 -9.375 1.811 1.00 94.88 103 THR A O 1
ATOM 831 N N . ARG A 1 104 ? -1.753 -11.071 2.370 1.00 97.12 104 ARG A N 1
ATOM 832 C CA . ARG A 1 104 ? -2.663 -10.302 3.224 1.00 97.12 104 ARG A CA 1
ATOM 833 C C . ARG A 1 104 ? -2.733 -10.947 4.590 1.00 97.12 104 ARG A C 1
ATOM 835 O O . ARG A 1 104 ? -2.726 -12.175 4.705 1.00 97.12 104 ARG A O 1
ATOM 842 N N . GLY A 1 105 ? -2.889 -10.136 5.619 1.00 97.31 105 GLY A N 1
ATOM 843 C CA . GLY A 1 105 ? -3.062 -10.647 6.964 1.00 97.31 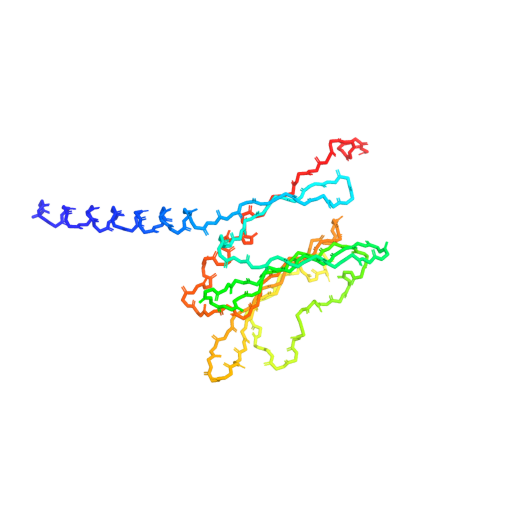105 GLY A CA 1
ATOM 844 C C . GLY A 1 105 ? -3.451 -9.576 7.961 1.00 97.31 105 GLY A C 1
ATOM 845 O O . GLY A 1 105 ? -3.720 -8.424 7.616 1.00 97.31 105 GLY A O 1
ATOM 846 N N . PHE A 1 106 ? -3.462 -9.975 9.225 1.00 97.44 106 PHE A N 1
ATOM 847 C CA . PHE A 1 106 ? -3.695 -9.078 10.342 1.00 97.44 106 PHE A CA 1
ATOM 848 C C . PHE A 1 106 ? -2.828 -9.440 11.543 1.00 97.44 106 PHE A C 1
ATOM 850 O O . PHE A 1 106 ? -2.310 -10.548 11.675 1.00 97.44 106 PHE A O 1
ATOM 857 N N . TYR A 1 107 ? -2.696 -8.494 12.456 1.00 96.25 107 TYR A N 1
ATOM 858 C CA . TYR A 1 107 ? -2.062 -8.671 13.752 1.00 96.25 107 TYR A CA 1
ATOM 859 C C . TYR A 1 107 ? -2.794 -7.834 14.797 1.00 96.25 107 TYR A C 1
ATOM 861 O O . TYR A 1 107 ? -3.639 -7.004 14.461 1.00 96.25 107 TYR A O 1
ATOM 869 N N . TYR A 1 108 ? -2.492 -8.074 16.068 1.00 95.00 108 TYR A N 1
ATOM 870 C CA . TYR A 1 108 ? -3.014 -7.257 17.156 1.00 95.00 108 TYR A CA 1
ATOM 871 C C . TYR A 1 108 ? -1.954 -6.250 17.591 1.00 95.00 108 TYR A C 1
ATOM 873 O O . TYR A 1 108 ? -0.813 -6.621 17.855 1.00 95.00 108 TYR A O 1
ATOM 881 N N . SER A 1 109 ? -2.336 -4.980 17.669 1.00 92.06 109 SER A N 1
ATOM 882 C CA . SER A 1 109 ? -1.511 -3.891 18.189 1.00 92.06 109 SER A CA 1
ATOM 883 C C . SER A 1 109 ? -2.337 -3.110 19.196 1.00 92.06 109 SER A C 1
ATOM 885 O O . SER A 1 109 ? -3.437 -2.668 18.873 1.00 92.06 109 SER A O 1
ATOM 887 N N . ASN A 1 110 ? -1.845 -2.985 20.430 1.00 90.62 110 ASN A N 1
ATOM 888 C CA . ASN A 1 110 ? -2.557 -2.323 21.531 1.00 90.62 110 ASN A CA 1
ATOM 889 C C . ASN A 1 110 ? -3.997 -2.840 21.744 1.00 90.62 110 ASN A C 1
ATOM 891 O O . ASN A 1 110 ? -4.902 -2.073 22.050 1.00 90.62 110 ASN A O 1
ATOM 895 N N . GLY A 1 111 ? -4.216 -4.148 21.564 1.00 92.06 111 GLY A N 1
ATOM 896 C CA . GLY A 1 111 ? -5.534 -4.783 21.709 1.00 92.06 111 GLY A CA 1
ATOM 897 C C . GLY A 1 111 ? -6.460 -4.635 20.497 1.00 92.06 111 GLY A C 1
ATOM 898 O O . GLY A 1 111 ? -7.501 -5.285 20.450 1.00 92.06 111 GLY A O 1
ATOM 899 N N . GLU A 1 112 ? -6.071 -3.859 19.488 1.00 93.19 112 GLU A N 1
ATOM 900 C CA . GLU A 1 112 ? -6.846 -3.662 18.266 1.00 93.19 112 GLU A CA 1
ATOM 901 C C . GLU A 1 112 ? -6.317 -4.520 17.121 1.00 93.19 112 GLU A C 1
ATOM 903 O O . GLU A 1 112 ? -5.107 -4.702 16.959 1.00 93.19 112 GLU A O 1
ATOM 908 N N . ARG A 1 113 ? -7.228 -5.022 16.285 1.00 95.62 113 ARG A N 1
ATOM 909 C CA . ARG A 1 113 ? -6.860 -5.730 15.061 1.00 95.62 113 ARG A CA 1
ATOM 910 C C . ARG A 1 113 ? -6.432 -4.724 13.994 1.00 95.62 113 ARG A C 1
ATOM 912 O O . ARG A 1 113 ? -7.189 -3.820 13.650 1.00 95.62 113 ARG A O 1
ATOM 919 N N . LYS A 1 114 ? -5.234 -4.916 13.448 1.00 96.88 114 LYS A N 1
ATOM 920 C CA . LYS A 1 114 ? -4.663 -4.124 12.358 1.00 96.88 114 LYS A CA 1
ATOM 921 C C . LYS A 1 114 ? -4.334 -5.021 11.174 1.00 96.88 114 LYS A C 1
ATOM 923 O O . LYS A 1 114 ? -3.831 -6.128 11.352 1.00 96.88 114 LYS A O 1
ATOM 928 N N . TYR A 1 115 ? -4.600 -4.532 9.976 1.00 97.75 115 TYR A N 1
ATOM 929 C CA . TYR A 1 115 ? -4.458 -5.266 8.728 1.00 97.75 115 TYR A CA 1
ATOM 930 C C . TYR A 1 115 ? -3.238 -4.794 7.949 1.00 97.75 115 TYR A C 1
ATOM 932 O O . TYR A 1 115 ? -2.797 -3.645 8.061 1.00 97.75 115 TYR A O 1
ATOM 940 N N . PHE A 1 116 ? -2.706 -5.706 7.144 1.00 97.75 116 PHE A N 1
ATOM 941 C CA . PHE A 1 116 ? -1.621 -5.434 6.221 1.00 97.75 116 PHE A CA 1
ATOM 942 C C . PHE A 1 116 ? -1.816 -6.184 4.905 1.00 97.75 116 PHE A C 1
ATOM 944 O O . PHE A 1 116 ? -2.444 -7.247 4.857 1.00 97.75 116 PHE A O 1
ATOM 951 N N . ARG A 1 117 ? -1.220 -5.628 3.857 1.00 96.56 117 ARG A N 1
ATOM 952 C CA . ARG A 1 117 ? -1.054 -6.250 2.548 1.00 96.56 117 ARG A CA 1
ATOM 953 C C . ARG A 1 117 ? 0.334 -5.914 2.041 1.00 96.56 117 ARG A C 1
ATOM 955 O O . ARG A 1 117 ? 0.789 -4.791 2.222 1.00 96.56 117 ARG A O 1
ATOM 962 N N . GLU A 1 118 ? 0.976 -6.873 1.401 1.00 94.81 118 GLU A N 1
ATOM 963 C CA . GLU A 1 118 ? 2.261 -6.705 0.737 1.00 94.81 118 GLU A CA 1
ATOM 964 C C . GLU A 1 118 ? 2.183 -7.350 -0.643 1.00 94.81 118 GLU A C 1
ATOM 966 O O . GLU A 1 118 ? 1.849 -8.530 -0.742 1.00 94.81 118 GLU A O 1
ATOM 971 N N . ASP A 1 119 ? 2.505 -6.585 -1.682 1.00 92.62 119 ASP A N 1
ATOM 972 C CA . ASP A 1 119 ? 2.519 -7.001 -3.078 1.00 92.62 119 ASP A CA 1
ATOM 973 C C . ASP A 1 119 ? 3.944 -6.908 -3.632 1.00 92.62 119 ASP A C 1
ATOM 975 O O . ASP A 1 119 ? 4.594 -5.868 -3.557 1.00 92.62 119 ASP A O 1
ATOM 979 N N . ASN A 1 120 ? 4.408 -7.994 -4.243 1.00 88.12 120 ASN A N 1
ATOM 980 C CA . ASN A 1 120 ? 5.731 -8.151 -4.828 1.00 88.12 120 ASN A CA 1
ATOM 981 C C . ASN A 1 120 ? 5.640 -8.259 -6.352 1.00 88.12 120 ASN A C 1
ATOM 983 O O . ASN A 1 120 ? 5.340 -9.314 -6.926 1.00 88.12 120 ASN A O 1
ATOM 987 N N . VAL A 1 121 ? 5.987 -7.172 -7.036 1.00 81.75 121 VAL A N 1
ATOM 988 C CA . VAL A 1 121 ? 6.040 -7.114 -8.498 1.00 81.75 121 VAL A CA 1
ATOM 989 C C . VAL A 1 121 ? 7.486 -7.278 -8.964 1.00 81.75 121 VAL A C 1
ATOM 991 O O . VAL A 1 121 ? 8.132 -6.349 -9.446 1.00 81.75 121 VAL A O 1
ATOM 994 N N . LEU A 1 122 ? 7.997 -8.509 -8.826 1.00 70.56 122 LEU A N 1
ATOM 995 C CA . LEU A 1 122 ? 9.406 -8.850 -9.086 1.00 70.56 122 LEU A CA 1
ATOM 996 C C . LEU A 1 122 ? 9.901 -8.472 -10.488 1.00 70.56 122 LEU A C 1
ATOM 998 O O . LEU A 1 122 ? 11.069 -8.132 -10.625 1.00 70.56 122 LEU A O 1
ATOM 1002 N N . LYS A 1 123 ? 9.033 -8.467 -11.517 1.00 70.31 123 LYS A N 1
ATOM 1003 C CA . LYS A 1 123 ? 9.419 -8.050 -12.881 1.00 70.31 123 LYS A CA 1
ATOM 1004 C C . LYS A 1 123 ? 10.025 -6.640 -12.902 1.00 70.31 123 LYS A C 1
ATOM 1006 O O . LYS A 1 123 ? 10.890 -6.371 -13.725 1.00 70.31 123 LYS A O 1
ATOM 1011 N N . TYR A 1 124 ? 9.576 -5.771 -12.000 1.00 69.44 124 TYR A N 1
ATOM 1012 C CA . TYR A 1 124 ? 10.013 -4.380 -11.918 1.00 69.44 124 TYR A CA 1
ATOM 1013 C C . TYR A 1 124 ? 10.874 -4.098 -10.680 1.00 69.44 124 TYR A C 1
ATOM 1015 O O . TYR A 1 124 ? 11.263 -2.955 -10.472 1.00 69.44 124 TYR A O 1
ATOM 1023 N N . GLY A 1 125 ? 11.150 -5.108 -9.844 1.00 82.88 125 GLY A N 1
ATOM 1024 C CA . GLY A 1 125 ? 11.832 -4.914 -8.563 1.00 82.88 125 GLY A CA 1
ATOM 1025 C C . GLY A 1 125 ? 11.067 -3.980 -7.621 1.00 82.88 125 GLY A C 1
ATOM 1026 O O . GLY A 1 125 ? 11.688 -3.153 -6.960 1.00 82.88 125 GLY A O 1
ATOM 1027 N N . ILE A 1 126 ? 9.729 -4.061 -7.613 1.00 88.19 126 ILE A N 1
ATOM 1028 C CA . ILE A 1 126 ? 8.859 -3.159 -6.843 1.00 88.19 126 ILE A CA 1
ATOM 1029 C C . ILE A 1 126 ? 8.072 -3.937 -5.798 1.00 88.19 126 ILE A C 1
ATOM 1031 O O . ILE A 1 126 ? 7.414 -4.924 -6.135 1.00 88.19 126 ILE A O 1
ATOM 1035 N N . ASN A 1 127 ? 8.102 -3.460 -4.555 1.00 91.19 127 ASN A N 1
ATOM 1036 C CA . ASN A 1 127 ? 7.218 -3.902 -3.480 1.00 91.19 127 ASN A CA 1
ATOM 1037 C C . ASN A 1 127 ? 6.289 -2.751 -3.115 1.00 91.19 127 ASN A C 1
ATOM 1039 O O . ASN A 1 127 ? 6.732 -1.608 -2.982 1.00 91.19 127 ASN A O 1
ATOM 1043 N N . THR A 1 128 ? 5.011 -3.046 -2.945 1.00 93.31 128 THR A N 1
ATOM 1044 C CA . THR A 1 128 ? 4.041 -2.085 -2.429 1.00 93.31 128 THR A CA 1
ATOM 1045 C C . THR A 1 128 ? 3.295 -2.704 -1.281 1.00 93.31 128 THR A C 1
ATOM 1047 O O . THR A 1 128 ? 2.855 -3.848 -1.373 1.00 93.31 128 THR A O 1
ATOM 1050 N N . TYR A 1 129 ? 3.102 -1.947 -0.215 1.00 95.19 129 TYR A N 1
ATOM 1051 C CA . TYR A 1 129 ? 2.455 -2.479 0.966 1.00 95.19 129 TYR A CA 1
ATOM 1052 C C . TYR A 1 129 ? 1.628 -1.424 1.680 1.00 95.19 129 TYR A C 1
ATOM 1054 O O . TYR A 1 129 ? 1.852 -0.222 1.534 1.00 95.19 129 TYR A O 1
ATOM 1062 N N . TYR A 1 130 ? 0.693 -1.894 2.498 1.00 96.56 130 TYR A N 1
ATOM 1063 C CA . TYR A 1 130 ? 0.205 -1.126 3.629 1.00 96.56 130 TYR A CA 1
ATOM 1064 C C . TYR A 1 130 ? 0.287 -1.955 4.906 1.00 96.56 130 TYR A C 1
ATOM 1066 O O . TYR A 1 130 ? 0.217 -3.184 4.881 1.00 96.56 130 TYR A O 1
ATOM 1074 N N . THR A 1 131 ? 0.388 -1.282 6.045 1.00 96.75 131 THR A N 1
ATOM 1075 C CA . THR A 1 131 ? 0.310 -1.900 7.369 1.00 96.75 131 THR A CA 1
ATOM 1076 C C . THR A 1 131 ? -0.347 -0.952 8.364 1.00 96.75 131 THR A C 1
ATOM 1078 O O . THR A 1 131 ? -0.538 0.233 8.084 1.00 96.75 131 THR A O 1
ATOM 1081 N N . ASN A 1 132 ? -0.681 -1.476 9.542 1.00 96.00 132 ASN A N 1
ATOM 1082 C CA . ASN A 1 132 ? -1.330 -0.737 10.619 1.00 96.00 132 ASN A CA 1
ATOM 1083 C C . ASN A 1 132 ? -2.707 -0.152 10.237 1.00 96.00 132 ASN A C 1
ATOM 1085 O O . ASN A 1 132 ? -3.138 0.850 10.800 1.00 96.00 132 ASN A O 1
ATOM 1089 N N . VAL A 1 133 ? -3.413 -0.778 9.289 1.00 96.12 133 VAL A N 1
ATOM 1090 C CA . VAL A 1 133 ? -4.729 -0.314 8.824 1.00 96.12 133 VAL A CA 1
ATOM 1091 C C . VAL A 1 133 ? -5.833 -0.850 9.742 1.00 96.12 133 VAL A C 1
ATOM 1093 O O . VAL A 1 133 ? -5.868 -2.057 9.990 1.00 96.12 133 VAL A O 1
ATOM 1096 N N . PRO A 1 134 ? -6.739 -0.007 10.264 1.00 95.00 134 PRO A N 1
ATOM 1097 C CA . PRO A 1 134 ? -7.867 -0.477 11.063 1.00 95.00 134 PRO A CA 1
ATOM 1098 C C . PRO A 1 134 ? -8.949 -1.130 10.183 1.00 95.00 134 PRO A C 1
ATOM 1100 O O . PRO A 1 134 ? -9.047 -0.847 8.986 1.00 95.00 134 PRO A O 1
ATOM 1103 N N . GLU A 1 135 ? -9.750 -2.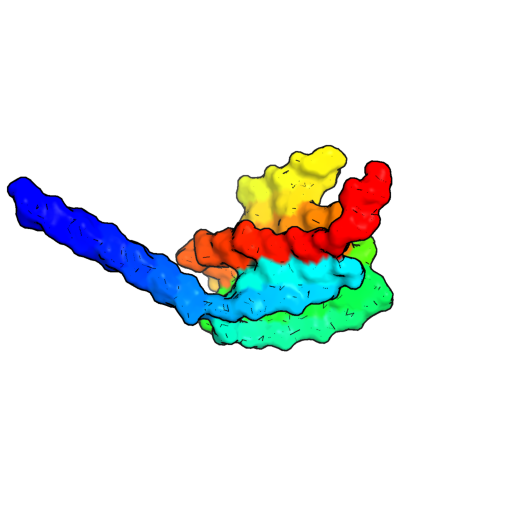024 10.769 1.00 93.94 135 GLU A N 1
ATOM 1104 C CA . GLU A 1 135 ? -10.699 -2.891 10.047 1.00 93.94 135 GLU A CA 1
ATOM 1105 C C . GLU A 1 135 ? -11.659 -2.119 9.132 1.00 93.94 135 GLU A C 1
ATOM 1107 O O . GLU A 1 135 ? -11.850 -2.473 7.969 1.00 93.94 135 GLU A O 1
ATOM 1112 N N . GLU A 1 136 ? -12.208 -1.013 9.627 1.00 92.44 136 GLU A N 1
ATOM 1113 C CA . GLU A 1 136 ? -13.180 -0.181 8.924 1.00 92.44 136 GLU A CA 1
ATOM 1114 C C . GLU A 1 136 ? -12.605 0.542 7.698 1.00 92.44 136 GLU A C 1
ATOM 1116 O O . GLU A 1 136 ? -13.364 1.009 6.848 1.00 92.44 136 GLU A O 1
ATOM 1121 N N . LYS A 1 137 ? -11.272 0.614 7.572 1.00 92.44 137 LYS A N 1
ATOM 1122 C CA . LYS A 1 137 ? -10.585 1.256 6.444 1.00 92.44 137 LYS A CA 1
ATOM 1123 C C . LYS A 1 137 ? -9.930 0.275 5.477 1.00 92.44 137 LYS A C 1
ATOM 1125 O O . LYS A 1 137 ? -9.425 0.716 4.447 1.00 92.44 137 LYS A O 1
ATOM 1130 N N . VAL A 1 138 ? -9.961 -1.033 5.740 1.00 93.75 138 VAL A N 1
ATOM 1131 C CA . VAL A 1 138 ? -9.277 -2.039 4.902 1.00 93.75 138 VAL A CA 1
ATOM 1132 C C . VAL A 1 138 ? -9.661 -1.909 3.431 1.00 93.75 138 VAL A C 1
ATOM 1134 O O . VAL A 1 138 ? -8.783 -1.802 2.583 1.00 93.75 138 VAL A O 1
ATOM 1137 N N . LEU A 1 139 ? -10.959 -1.823 3.126 1.00 92.31 139 LEU A N 1
ATOM 1138 C CA . LEU A 1 139 ? -11.440 -1.708 1.743 1.00 92.31 139 LEU A CA 1
ATOM 1139 C C . LEU A 1 139 ? -10.925 -0.453 1.030 1.00 92.31 139 LEU A C 1
ATOM 1141 O O . LEU A 1 139 ? -10.673 -0.486 -0.172 1.00 92.31 139 LEU A O 1
ATOM 1145 N N . PHE A 1 140 ? -10.756 0.646 1.763 1.00 92.19 140 PHE A N 1
ATOM 1146 C CA . PHE A 1 140 ? -10.212 1.876 1.205 1.00 92.19 140 PHE A CA 1
ATOM 1147 C C . PHE A 1 140 ? -8.730 1.708 0.839 1.00 92.19 140 PHE A C 1
ATOM 1149 O O . PHE A 1 140 ? -8.345 2.050 -0.276 1.00 92.19 140 PHE A O 1
ATOM 1156 N N . TYR A 1 141 ? -7.915 1.113 1.715 1.00 94.56 141 TYR A N 1
ATOM 1157 C CA . TYR A 1 141 ? -6.494 0.870 1.430 1.00 94.56 141 TYR A CA 1
ATOM 1158 C C . TYR A 1 141 ? -6.264 -0.217 0.368 1.00 94.56 141 TYR A C 1
ATOM 1160 O O . TYR A 1 141 ? -5.353 -0.080 -0.447 1.00 94.56 141 TYR A O 1
ATOM 1168 N N . GLU A 1 142 ? -7.110 -1.250 0.314 1.00 94.38 142 GLU A N 1
ATOM 1169 C CA . GLU A 1 142 ? -7.111 -2.232 -0.782 1.00 94.38 142 GLU A CA 1
ATOM 1170 C C . GLU A 1 142 ? -7.354 -1.531 -2.127 1.00 94.38 142 GLU A C 1
ATOM 1172 O O . GLU A 1 142 ? -6.571 -1.709 -3.058 1.00 94.38 142 GLU A O 1
ATOM 1177 N N . ALA A 1 143 ? -8.356 -0.645 -2.207 1.00 92.31 143 ALA A N 1
ATOM 1178 C CA . ALA A 1 143 ? -8.642 0.117 -3.423 1.00 92.31 143 ALA A CA 1
ATOM 1179 C C . ALA A 1 143 ? -7.482 1.039 -3.846 1.00 92.31 143 ALA A C 1
ATOM 1181 O O . ALA A 1 143 ? -7.254 1.223 -5.043 1.00 92.31 143 ALA A O 1
ATOM 1182 N N . LEU A 1 144 ? -6.728 1.604 -2.893 1.00 92.50 144 LEU A N 1
ATOM 1183 C CA . LEU A 1 144 ? -5.539 2.404 -3.203 1.00 92.50 144 LEU A CA 1
ATOM 1184 C C . LEU A 1 144 ? -4.455 1.559 -3.882 1.00 92.50 144 LEU A C 1
ATOM 1186 O O . LEU A 1 144 ? -3.962 1.958 -4.940 1.00 92.50 144 LEU A O 1
ATOM 1190 N N . LEU A 1 145 ? -4.120 0.392 -3.321 1.00 93.00 145 LEU A N 1
ATOM 1191 C CA . LEU A 1 145 ? -3.114 -0.509 -3.898 1.00 93.00 145 LEU A CA 1
ATOM 1192 C C . LEU A 1 145 ? -3.583 -1.113 -5.228 1.00 93.00 145 LEU A C 1
ATOM 1194 O O . LEU A 1 145 ? -2.803 -1.170 -6.174 1.00 93.00 145 LEU A O 1
ATOM 1198 N N . ASP A 1 146 ? -4.860 -1.479 -5.348 1.00 91.94 146 ASP A N 1
ATOM 1199 C CA . ASP A 1 146 ? -5.428 -2.013 -6.594 1.00 91.94 146 ASP A CA 1
ATOM 1200 C C . ASP A 1 146 ? -5.475 -0.974 -7.724 1.00 91.94 146 ASP A C 1
ATOM 1202 O O . ASP A 1 146 ? -5.482 -1.327 -8.903 1.00 91.94 146 ASP A O 1
ATOM 1206 N N . SER A 1 147 ? -5.485 0.319 -7.386 1.00 89.00 147 SER A N 1
ATOM 1207 C CA . SER A 1 147 ? -5.478 1.409 -8.368 1.00 89.00 147 SER A CA 1
ATOM 1208 C C . SER A 1 147 ? -4.095 1.730 -8.946 1.00 89.00 147 SER A C 1
ATOM 1210 O O . SER A 1 147 ? -3.983 2.614 -9.804 1.00 89.00 147 SER A O 1
ATOM 1212 N N . LEU A 1 148 ? -3.046 1.049 -8.479 1.00 89.69 148 LEU A N 1
ATOM 1213 C CA . LEU A 1 148 ? -1.671 1.314 -8.872 1.00 89.69 148 LEU A CA 1
ATOM 1214 C C . LEU A 1 148 ? -1.437 0.976 -10.350 1.00 89.69 148 LEU A C 1
ATOM 1216 O O . LEU A 1 148 ? -1.834 -0.074 -10.854 1.00 89.69 148 LEU A O 1
ATOM 1220 N N . LYS A 1 149 ? -0.782 1.893 -11.068 1.00 90.12 149 LYS A N 1
ATOM 1221 C CA . LYS A 1 149 ? -0.536 1.781 -12.510 1.00 90.12 149 LYS A CA 1
ATOM 1222 C C . LYS A 1 149 ? 0.953 1.787 -12.805 1.00 90.12 149 LYS A C 1
ATOM 1224 O O . LYS A 1 149 ? 1.654 2.736 -12.458 1.00 90.12 149 LYS A O 1
ATOM 1229 N N . TYR A 1 150 ? 1.398 0.767 -13.530 1.00 85.94 150 TYR A N 1
ATOM 1230 C CA . TYR A 1 150 ? 2.739 0.687 -14.097 1.00 85.94 150 TYR A CA 1
ATOM 1231 C C . TYR A 1 150 ? 2.711 1.203 -15.534 1.00 85.94 150 TYR A C 1
ATOM 1233 O O . TYR A 1 150 ? 2.042 0.638 -16.399 1.00 85.94 150 TYR A O 1
ATOM 1241 N N . ILE A 1 151 ? 3.427 2.293 -15.786 1.00 86.19 151 ILE A N 1
ATOM 1242 C CA . ILE A 1 151 ? 3.611 2.856 -17.120 1.00 86.19 151 ILE A CA 1
ATOM 1243 C C . ILE A 1 151 ? 4.984 2.404 -17.606 1.00 86.19 151 ILE A C 1
ATOM 1245 O O . ILE A 1 151 ? 6.008 2.943 -17.179 1.00 86.19 151 ILE A O 1
ATOM 1249 N N . VAL A 1 152 ? 4.974 1.403 -18.485 1.00 77.50 152 VAL A N 1
ATOM 1250 C CA . VAL A 1 152 ? 6.179 0.815 -19.075 1.00 77.50 152 VAL A CA 1
ATOM 1251 C C . VAL A 1 152 ? 6.637 1.663 -20.255 1.00 77.50 152 VAL A C 1
ATOM 1253 O O . VAL A 1 152 ? 5.829 2.045 -21.107 1.00 77.50 152 VAL A O 1
ATOM 1256 N N . ASN A 1 153 ? 7.931 1.958 -20.322 1.00 69.81 153 ASN A N 1
ATOM 1257 C CA . ASN A 1 153 ? 8.499 2.685 -21.449 1.00 69.81 153 ASN A CA 1
ATOM 1258 C C . ASN A 1 153 ? 8.486 1.793 -22.717 1.00 69.81 153 ASN A C 1
ATOM 1260 O O . ASN A 1 153 ? 8.938 0.648 -22.655 1.00 69.81 153 ASN A O 1
ATOM 1264 N N . PRO A 1 154 ? 8.006 2.266 -23.888 1.00 58.03 154 PRO A N 1
ATOM 1265 C CA . PRO A 1 154 ? 7.752 1.407 -25.055 1.00 58.03 154 PRO A CA 1
ATOM 1266 C C . PRO A 1 154 ? 8.976 0.706 -25.663 1.00 58.03 154 PRO A C 1
ATOM 1268 O O . PRO A 1 154 ? 8.811 -0.188 -26.490 1.00 58.03 154 PRO A O 1
ATOM 1271 N N . SER A 1 155 ? 10.198 1.086 -25.285 1.00 57.50 155 SER A N 1
ATOM 1272 C CA . SER A 1 155 ? 11.434 0.516 -25.837 1.00 57.50 155 SER A CA 1
ATOM 1273 C C . SER A 1 155 ? 11.685 -0.953 -25.460 1.00 57.50 155 SER A C 1
ATOM 1275 O O . SER A 1 155 ? 12.602 -1.556 -26.011 1.00 57.50 155 SER A O 1
ATOM 1277 N N . GLU A 1 156 ? 10.866 -1.551 -24.586 1.00 50.91 156 GLU A N 1
ATOM 1278 C CA . GLU A 1 156 ? 10.925 -2.977 -24.217 1.00 50.91 156 GLU A CA 1
ATOM 1279 C C . GLU A 1 156 ? 9.849 -3.860 -24.875 1.00 50.91 156 GLU A C 1
ATOM 1281 O O . GLU A 1 156 ? 9.881 -5.077 -24.713 1.00 50.91 156 GLU A O 1
ATOM 1286 N N . LEU A 1 157 ? 8.921 -3.294 -25.658 1.00 51.00 157 LEU A N 1
ATOM 1287 C CA . LEU A 1 157 ? 7.934 -4.081 -26.421 1.00 51.00 157 LEU A CA 1
ATOM 1288 C C . LEU A 1 157 ? 8.503 -4.651 -27.734 1.00 51.00 157 LEU A C 1
ATOM 1290 O O . LEU A 1 157 ? 7.786 -5.311 -28.483 1.00 51.00 157 LEU A O 1
ATOM 1294 N N . VAL A 1 158 ? 9.786 -4.398 -28.008 1.00 44.56 158 VAL A N 1
ATOM 1295 C CA . VAL A 1 158 ? 10.517 -4.910 -29.170 1.00 44.56 158 VAL A CA 1
ATOM 1296 C C . VAL A 1 158 ? 11.716 -5.720 -28.676 1.00 44.56 158 VAL A C 1
ATOM 1298 O O . VAL A 1 158 ? 12.838 -5.221 -28.607 1.00 44.56 158 VAL A O 1
ATOM 1301 N N . LYS A 1 159 ? 11.464 -6.972 -28.303 1.00 41.91 159 LYS A N 1
ATOM 1302 C CA . LYS A 1 159 ? 12.450 -8.055 -28.315 1.00 41.91 159 LYS A CA 1
ATOM 1303 C C . LYS A 1 159 ? 11.781 -9.325 -28.807 1.00 41.91 159 LYS A C 1
ATOM 1305 O O . LYS A 1 159 ? 10.667 -9.610 -28.317 1.00 41.91 159 LYS A O 1
#

Sequence (159 aa):
MEKELNKRVLFIIILIVHFCQMQAQVKTDTVVVGRDRVVFSYPEKSKVCVTNYEEGFFKDISCIEDTALIGLHYGAMMNIPLIDRQGKNIISEYILANDLRQTRGFYYSNGERKYFREDNVLKYGINTYYTNVPEEKVLFYEALLDSLKYIVNPSELVK

Foldseek 3Di:
DVVVVVVVVVVVVVVVVVVVVLVVQKDWDWDDQPPKIKIFIDGNQWDWDWDADDFWIKIWIQRPPQRKIKIKTAGDVLPDDPDDCVQWAWPDWDADPNRTAKTKTWHDDPNAIKIKMWGRPPVRRMIIMMIRHHPVCPVVVVVRVVPMDMGDDCPPVPD

Radius of gyration: 18.51 Å; chains: 1; bounding box: 67×34×51 Å